Protein AF-A0A7D9DIR5-F1 (afdb_monomer_lite)

Sequence (113 aa):
MPRFSECWRCGNTVGVGIICNLCEVAKYCSEKCQRNDIFRHEAECIPGSILKTCTTCRKSGRDLKACTGCYRAFYCDGNCQRRNWERHKIDCREDKEALEATTQLISAQCYMV

Radius of gyration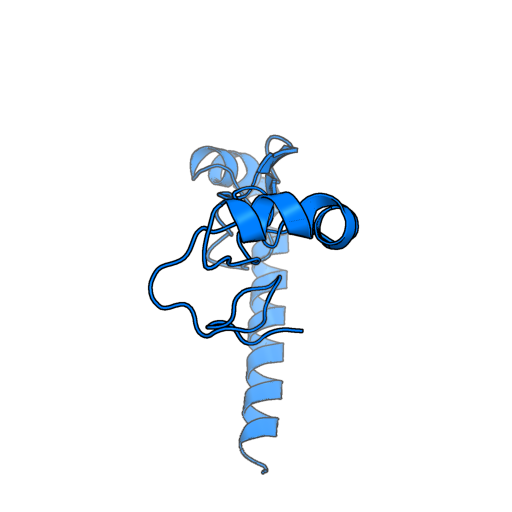: 19.68 Å; chains: 1; bounding box: 34×45×45 Å

InterPro domains:
  IPR002893 Zinc finger, MYND-type [PF01753] (7-45)
  IPR002893 Zinc finger, MYND-type [PF01753] (54-92)
  IPR002893 Zinc finger, MYND-type [PS01360] (7-45)
  IPR002893 Zinc finger, MYND-type [PS01360] (54-92)
  IPR002893 Zinc finger, MYND-type [PS50865] (7-45)
  IPR002893 Zinc finger, MYND-type [PS50865] (54-92)

Foldseek 3Di:
DADQQAAPQPRDGHDDFDADPQQSRHTHNDPVSVVVCCVVCVVVSPNVQPFAAAPQPRDTDSPWDADPQQSPHTHNDVVSCVVCCVVCVVVSVVSNVVVVVVVVVVVVVVVVD

pLDDT: mean 86.26, std 11.56, range [54.94, 98.0]

Organism: Paramuricea clavata (NCBI:txid317549)

Secondary structure (DSSP, 8-state):
---TTB-TTT--B-SS-EEPTTTS--EESSHHHHHHTHHHHHTT---SS--EE-TTT--EESSPEEPTTTS--EESSHHHHHHHHHHHHHHHHHHHHHHHHHHHHHHHHHTT-

Structure (mmCIF, N/CA/C/O backbone):
data_AF-A0A7D9DIR5-F1
#
_entry.id   AF-A0A7D9DIR5-F1
#
loop_
_atom_site.group_PDB
_atom_site.id
_atom_site.type_symbol
_atom_site.label_atom_id
_atom_site.label_alt_id
_atom_site.label_comp_id
_atom_site.label_asym_id
_atom_site.label_entity_id
_atom_site.label_seq_id
_atom_site.pdbx_PDB_ins_code
_atom_site.Cartn_x
_atom_site.Cartn_y
_atom_site.Cartn_z
_atom_site.occupancy
_atom_site.B_iso_or_equiv
_atom_site.auth_seq_id
_atom_site.auth_comp_id
_atom_site.auth_asym_id
_atom_site.auth_atom_id
_atom_site.pdbx_PDB_model_num
ATOM 1 N N . MET A 1 1 ? 2.758 -12.401 19.966 1.00 55.59 1 MET A N 1
ATOM 2 C CA . MET A 1 1 ? 1.825 -11.622 19.124 1.00 55.59 1 MET A CA 1
ATOM 3 C C . MET A 1 1 ? 0.494 -12.362 19.060 1.00 55.59 1 MET A C 1
ATOM 5 O O . MET A 1 1 ? 0.537 -13.565 18.822 1.00 55.59 1 MET A O 1
ATOM 9 N N . PRO A 1 2 ? -0.646 -11.701 19.327 1.00 61.88 2 PRO A N 1
ATOM 10 C CA . PRO A 1 2 ? -1.984 -12.282 19.151 1.00 61.88 2 PRO A CA 1
ATOM 11 C C . PRO A 1 2 ? -2.207 -12.724 17.698 1.00 61.88 2 PRO A C 1
ATOM 13 O O . PRO A 1 2 ? -1.621 -12.135 16.786 1.00 61.88 2 PRO A O 1
ATOM 16 N N . ARG A 1 3 ? -3.041 -13.741 17.459 1.00 70.94 3 ARG A N 1
ATOM 17 C CA . ARG A 1 3 ? -3.380 -14.163 16.088 1.00 70.94 3 ARG A CA 1
ATOM 18 C C . ARG A 1 3 ? -4.222 -13.097 15.378 1.00 70.94 3 ARG A C 1
ATOM 20 O O . ARG A 1 3 ? -4.899 -12.296 16.017 1.00 70.94 3 ARG A O 1
ATOM 27 N N . PHE A 1 4 ? -4.248 -13.129 14.042 1.00 70.69 4 PHE A N 1
ATOM 28 C CA . PHE A 1 4 ? -4.991 -12.167 13.205 1.00 70.69 4 PHE A CA 1
ATOM 29 C C . PHE A 1 4 ? -6.489 -12.043 13.551 1.00 70.69 4 PHE A C 1
ATOM 31 O O . PHE A 1 4 ? -7.119 -11.025 13.272 1.00 70.69 4 PHE A O 1
ATOM 38 N N . SER A 1 5 ? -7.067 -13.075 14.166 1.00 82.25 5 SER A N 1
ATOM 39 C CA . SER A 1 5 ? -8.468 -13.128 14.579 1.00 82.25 5 SER A CA 1
ATOM 40 C C . SER A 1 5 ? -8.693 -12.837 16.065 1.00 82.25 5 SER A C 1
ATOM 42 O O . SER A 1 5 ? -9.795 -13.074 16.541 1.00 82.25 5 SER A O 1
ATOM 44 N N . GLU A 1 6 ? -7.699 -12.376 16.822 1.00 90.00 6 GLU A N 1
ATOM 45 C CA . GLU A 1 6 ? -7.798 -12.199 18.277 1.00 90.00 6 GLU A CA 1
ATOM 46 C C . GLU A 1 6 ? -7.754 -10.726 18.689 1.00 90.00 6 GLU A C 1
ATOM 48 O O . GLU A 1 6 ? -7.119 -9.880 18.058 1.00 90.00 6 GLU A O 1
ATOM 53 N N . CYS A 1 7 ? -8.443 -10.415 19.786 1.00 90.62 7 CYS A N 1
ATOM 54 C CA . CYS A 1 7 ? -8.410 -9.099 20.398 1.00 90.62 7 CYS A CA 1
ATOM 55 C C . CYS A 1 7 ? -7.030 -8.864 21.010 1.00 90.62 7 CYS A C 1
ATOM 57 O O . CYS A 1 7 ? -6.609 -9.612 21.893 1.00 90.62 7 CYS A O 1
ATOM 59 N N . TRP A 1 8 ? -6.367 -7.780 20.621 1.00 88.06 8 TRP A N 1
ATOM 60 C CA . TRP A 1 8 ? -5.022 -7.458 21.091 1.00 88.06 8 TRP A CA 1
ATOM 61 C C . TRP A 1 8 ? -4.943 -7.275 22.604 1.00 88.06 8 TRP A C 1
ATOM 63 O O . TRP A 1 8 ? -3.930 -7.625 23.208 1.00 88.06 8 TRP A O 1
ATOM 73 N N . ARG A 1 9 ? -6.037 -6.825 23.230 1.00 88.81 9 ARG A N 1
ATOM 74 C CA . ARG A 1 9 ? -6.107 -6.629 24.679 1.00 88.81 9 ARG A CA 1
ATOM 75 C C . ARG A 1 9 ? -6.441 -7.897 25.467 1.00 88.81 9 ARG A C 1
ATOM 77 O O . ARG A 1 9 ? -5.801 -8.141 26.483 1.00 88.81 9 ARG A O 1
ATOM 84 N N . CYS A 1 10 ? -7.477 -8.642 25.070 1.00 90.56 10 CYS A N 1
ATOM 85 C CA . CYS A 1 10 ? -8.028 -9.740 25.883 1.00 90.56 10 CYS A CA 1
ATOM 86 C C . CYS A 1 10 ? -7.857 -11.145 25.291 1.00 90.56 10 CYS A C 1
ATOM 88 O O . CYS A 1 10 ? -8.203 -12.108 25.962 1.00 90.56 10 CYS A O 1
ATOM 90 N N . GLY A 1 11 ? -7.368 -11.282 24.056 1.00 88.50 11 GLY A N 1
ATOM 91 C CA . GLY A 1 11 ? -7.146 -12.577 23.400 1.00 88.50 11 GLY A CA 1
ATOM 92 C C . GLY A 1 11 ? -8.402 -13.266 22.856 1.00 88.50 11 GLY A C 1
ATOM 93 O O . GLY A 1 11 ? -8.284 -14.249 22.135 1.00 88.50 11 GLY A O 1
ATOM 94 N N . ASN A 1 12 ? -9.606 -12.754 23.135 1.00 90.19 12 ASN A N 1
ATOM 95 C CA . ASN A 1 12 ? -10.840 -13.342 22.607 1.00 90.19 12 ASN A CA 1
ATOM 96 C C . ASN A 1 12 ? -10.879 -13.282 21.079 1.00 90.19 12 ASN A C 1
ATOM 98 O O . ASN A 1 12 ? -10.458 -12.287 20.485 1.00 90.19 12 ASN A O 1
ATOM 102 N N . THR A 1 13 ? -11.459 -14.304 20.453 1.00 89.62 13 THR A N 1
ATOM 103 C CA . THR A 1 13 ? -11.694 -14.319 19.009 1.00 89.62 13 THR A CA 1
ATOM 104 C C . THR A 1 13 ? -12.634 -13.183 18.605 1.00 89.62 13 THR A C 1
ATOM 106 O O . THR A 1 13 ? -13.673 -12.955 19.223 1.00 89.62 13 THR A O 1
ATOM 109 N N . VAL A 1 14 ? -12.264 -12.459 17.553 1.00 85.56 14 VAL A N 1
ATOM 110 C CA . VAL A 1 14 ? -12.976 -11.297 17.031 1.00 85.56 14 VAL A CA 1
ATOM 111 C C . VAL A 1 14 ? -13.326 -11.543 15.571 1.00 85.56 14 VAL A C 1
ATOM 113 O O . VAL A 1 14 ? -12.439 -11.564 14.714 1.00 85.56 14 VAL A O 1
ATOM 116 N N . GLY A 1 15 ? -14.623 -11.665 15.281 1.00 81.38 15 GLY A N 1
ATOM 117 C CA . GLY A 1 15 ? -15.152 -11.713 13.915 1.00 81.38 15 GLY A CA 1
ATOM 118 C C . GLY A 1 15 ? -15.010 -10.356 13.221 1.00 81.38 15 GLY A C 1
ATOM 119 O O . GLY A 1 15 ? -14.033 -10.111 12.516 1.00 81.38 15 GLY A O 1
ATOM 120 N N . VAL A 1 16 ? -15.934 -9.434 13.489 1.00 80.62 16 VAL A N 1
ATOM 121 C CA . VAL A 1 16 ? -15.815 -8.015 13.111 1.00 80.62 16 VAL A CA 1
ATOM 122 C C . VAL A 1 16 ? -15.376 -7.242 14.351 1.00 80.62 16 VAL A C 1
ATOM 124 O O . VAL A 1 16 ? -15.989 -7.365 15.406 1.00 80.62 16 VAL A O 1
ATOM 127 N N . GLY A 1 17 ? -14.268 -6.512 14.254 1.00 86.00 17 GLY A N 1
ATOM 128 C CA . GLY A 1 17 ? -13.655 -5.818 15.384 1.00 86.00 17 GLY A CA 1
ATOM 129 C C . GLY A 1 17 ? -13.232 -4.414 15.012 1.00 86.00 17 GLY A C 1
ATOM 130 O O . GLY A 1 17 ? -13.100 -4.096 13.834 1.00 86.00 17 GLY A O 1
ATOM 131 N N . ILE A 1 18 ? -12.986 -3.594 16.025 1.00 89.06 18 ILE A N 1
ATOM 132 C CA . ILE A 1 18 ? -12.459 -2.247 15.841 1.00 89.06 18 ILE A CA 1
ATOM 133 C C . ILE A 1 18 ? -10.976 -2.368 15.524 1.00 89.06 18 ILE A C 1
ATOM 135 O O . ILE A 1 18 ? -10.232 -3.017 16.261 1.00 89.06 18 ILE A O 1
ATOM 139 N N . ILE A 1 19 ? -10.555 -1.750 14.430 1.00 85.94 19 ILE A N 1
ATOM 140 C CA . ILE A 1 19 ? -9.159 -1.712 14.012 1.00 85.94 19 ILE A CA 1
ATOM 141 C C . ILE A 1 19 ? -8.571 -0.374 14.462 1.00 85.94 19 ILE A C 1
ATOM 143 O O . ILE A 1 19 ? -9.234 0.663 14.413 1.00 85.94 19 ILE A O 1
ATOM 147 N N . CYS A 1 20 ? -7.329 -0.381 14.938 1.00 83.12 20 CYS A N 1
ATOM 148 C CA . CYS A 1 20 ? -6.620 0.862 15.210 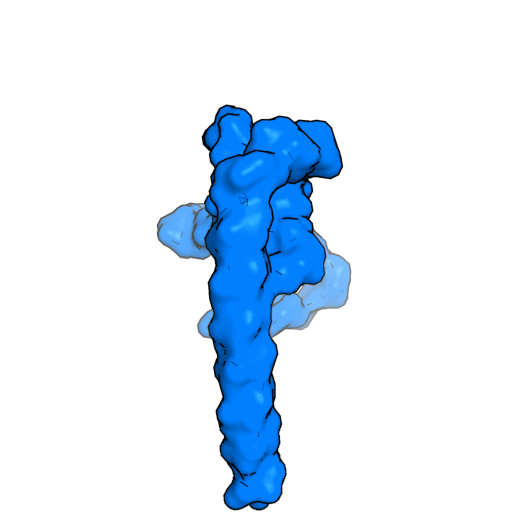1.00 83.12 20 CYS A CA 1
ATOM 149 C C . CYS A 1 20 ? -6.339 1.612 13.899 1.00 83.12 20 CYS A C 1
ATOM 151 O O . CYS A 1 20 ? -5.603 1.117 13.056 1.00 83.12 20 CYS A O 1
ATOM 153 N N . ASN A 1 21 ? -6.850 2.836 13.754 1.00 77.38 21 ASN A N 1
ATOM 154 C CA . ASN A 1 21 ? -6.666 3.650 12.541 1.00 77.38 21 ASN A CA 1
ATOM 155 C C . ASN A 1 21 ? -5.218 4.127 12.313 1.00 77.38 21 ASN A C 1
ATOM 157 O O . ASN A 1 21 ? -4.897 4.662 11.249 1.00 77.38 21 ASN A O 1
ATOM 161 N N . LEU A 1 22 ? -4.348 3.999 13.320 1.00 75.62 22 LEU A N 1
ATOM 162 C CA . LEU A 1 22 ? -2.938 4.378 13.222 1.00 75.62 22 LEU A CA 1
ATOM 163 C C . LEU A 1 22 ? -2.101 3.229 12.656 1.00 75.62 22 LEU A C 1
ATOM 165 O O . LEU A 1 22 ? -1.435 3.406 11.637 1.00 75.62 22 LEU A O 1
ATOM 169 N N . CYS A 1 23 ? -2.160 2.053 13.288 1.00 78.50 23 CYS A N 1
ATOM 170 C CA . CYS A 1 23 ? -1.368 0.902 12.861 1.00 78.50 23 CYS A CA 1
ATOM 171 C C . CYS A 1 23 ? -2.059 -0.000 11.843 1.00 78.50 23 CYS A C 1
ATOM 173 O O . CYS A 1 23 ? -1.361 -0.697 11.120 1.00 78.50 23 CYS A O 1
ATOM 175 N N . GLU A 1 24 ? -3.391 -0.029 11.816 1.00 77.81 24 GLU A N 1
ATOM 176 C CA . GLU A 1 24 ? -4.232 -0.946 11.027 1.00 77.81 24 GLU A CA 1
ATOM 177 C C . GLU A 1 24 ? -3.985 -2.446 11.290 1.00 77.81 24 GLU A C 1
ATOM 179 O O . GLU A 1 24 ? -4.594 -3.311 10.668 1.00 77.81 24 GLU A O 1
ATOM 184 N N . VAL A 1 25 ? -3.137 -2.762 12.272 1.00 79.56 25 VAL A N 1
ATOM 185 C CA . VAL A 1 25 ? -2.728 -4.122 12.644 1.00 79.56 25 VAL A CA 1
ATOM 186 C C . VAL A 1 25 ? -3.457 -4.589 13.906 1.00 79.56 25 VAL A C 1
ATOM 188 O O . VAL A 1 25 ? -3.897 -5.736 13.990 1.00 79.56 25 VAL A O 1
ATOM 191 N N . ALA A 1 26 ? -3.615 -3.706 14.894 1.00 84.88 26 ALA A N 1
ATOM 192 C CA . ALA A 1 26 ? -4.266 -4.048 16.150 1.00 84.88 26 ALA A CA 1
ATOM 193 C C . ALA A 1 26 ? -5.790 -4.100 16.004 1.00 84.88 26 ALA A C 1
ATOM 195 O O . ALA A 1 26 ? -6.419 -3.122 15.586 1.00 84.88 26 ALA A O 1
ATOM 196 N N . LYS A 1 27 ? -6.377 -5.235 16.399 1.00 89.00 27 LYS A N 1
ATOM 197 C CA . LYS A 1 27 ? -7.821 -5.494 16.374 1.00 89.00 27 LYS A CA 1
ATOM 198 C C . LYS A 1 27 ? -8.363 -5.644 17.790 1.00 89.00 27 LYS A C 1
ATOM 200 O O . LYS A 1 27 ? -7.764 -6.317 18.626 1.00 89.00 27 LYS A O 1
ATOM 205 N N . TYR A 1 28 ? -9.534 -5.072 18.044 1.00 90.44 28 TYR A N 1
ATOM 206 C CA . TYR A 1 28 ? -10.184 -5.081 19.351 1.00 90.44 28 TYR A CA 1
ATOM 207 C C . TYR A 1 28 ? -11.629 -5.561 19.249 1.00 90.44 28 TYR A C 1
ATOM 209 O O . TYR A 1 28 ? -12.344 -5.239 18.302 1.00 90.44 28 TYR A O 1
ATOM 217 N N . CYS A 1 29 ? -12.087 -6.306 20.256 1.00 92.75 29 CYS A N 1
ATOM 218 C CA . CYS A 1 29 ? -13.483 -6.740 20.340 1.00 92.75 29 CYS A CA 1
ATOM 219 C C . CYS A 1 29 ? -14.451 -5.620 20.764 1.00 92.75 29 CYS A C 1
ATOM 221 O O . CYS A 1 29 ? -15.657 -5.780 20.621 1.00 92.75 29 CYS A O 1
ATOM 223 N N . SER A 1 30 ? -13.950 -4.512 21.323 1.00 91.75 30 SER A N 1
ATOM 224 C CA . SER A 1 30 ? -14.759 -3.378 21.789 1.00 91.75 30 SER A CA 1
ATOM 225 C C . SER A 1 30 ? -13.917 -2.112 21.966 1.00 91.75 30 SER A C 1
ATOM 227 O O . SER A 1 30 ? -12.700 -2.195 22.160 1.00 91.75 30 SER A O 1
ATOM 229 N N . GLU A 1 31 ? -14.569 -0.944 22.002 1.00 89.75 31 GLU A N 1
ATOM 230 C CA . GLU A 1 31 ? -13.906 0.335 22.307 1.00 89.75 31 GLU A CA 1
ATOM 231 C C . GLU A 1 31 ? -13.231 0.323 23.682 1.00 89.75 31 GLU A C 1
ATOM 233 O O . GLU A 1 31 ? -12.199 0.958 23.886 1.00 89.75 31 GLU A O 1
ATOM 238 N N . LYS A 1 32 ? -13.808 -0.410 24.643 1.00 92.19 32 LYS A N 1
ATOM 239 C CA . LYS A 1 32 ? -13.233 -0.576 25.981 1.00 92.19 32 LYS A CA 1
ATOM 240 C C . LYS A 1 32 ? -11.878 -1.274 25.902 1.00 92.19 32 LYS 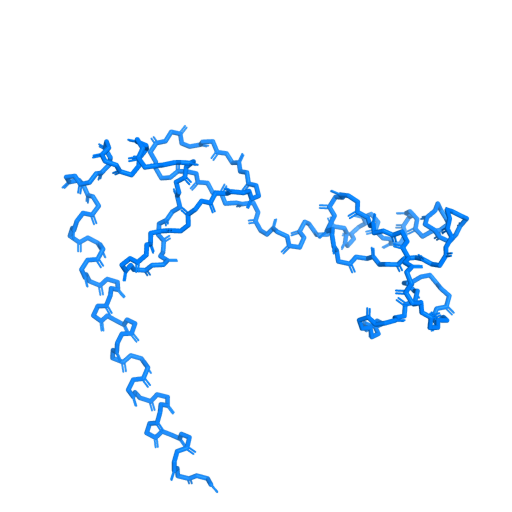A C 1
ATOM 242 O O . LYS A 1 32 ? -10.921 -0.833 26.532 1.00 92.19 32 LYS A O 1
ATOM 247 N N . CYS A 1 33 ? -11.786 -2.352 25.123 1.00 91.94 33 CYS A N 1
ATOM 248 C CA . CYS A 1 33 ? -10.528 -3.064 24.918 1.00 91.94 33 CYS A CA 1
ATOM 249 C C . CYS A 1 33 ? -9.494 -2.207 24.186 1.00 91.94 33 CYS A C 1
ATOM 251 O O . CYS A 1 33 ? -8.332 -2.249 24.571 1.00 91.94 33 CYS A O 1
ATOM 253 N N . GLN A 1 34 ? -9.916 -1.405 23.206 1.00 88.75 34 GLN A N 1
ATOM 254 C CA . GLN A 1 34 ? -9.041 -0.464 22.506 1.00 88.75 34 GLN A CA 1
ATOM 255 C C . GLN A 1 34 ? -8.483 0.612 23.448 1.00 88.75 34 GLN A C 1
ATOM 257 O O . GLN A 1 34 ? -7.271 0.780 23.541 1.00 88.75 34 GLN A O 1
ATOM 262 N N . ARG A 1 35 ? -9.352 1.309 24.197 1.00 86.88 35 ARG A N 1
ATOM 263 C CA . ARG A 1 35 ? -8.941 2.361 25.144 1.00 86.88 35 ARG A CA 1
ATOM 264 C C . ARG A 1 35 ? -8.024 1.832 26.242 1.00 86.88 35 ARG A C 1
ATOM 266 O O . ARG A 1 35 ? -7.064 2.494 26.612 1.00 86.88 35 ARG A O 1
ATOM 273 N N . ASN A 1 36 ? -8.288 0.624 26.733 1.00 88.06 36 ASN A N 1
ATOM 274 C CA . ASN A 1 36 ? -7.491 0.018 27.797 1.00 88.06 36 ASN A CA 1
ATOM 275 C C . ASN A 1 36 ? -6.153 -0.564 27.320 1.00 88.06 36 ASN A C 1
ATOM 277 O O . ASN A 1 36 ? -5.335 -0.919 28.166 1.00 88.06 36 ASN A O 1
ATOM 281 N N . ASP A 1 37 ? -5.938 -0.712 26.010 1.00 82.12 37 ASP A N 1
ATOM 282 C CA . ASP A 1 37 ? -4.642 -1.128 25.464 1.00 82.12 37 ASP A CA 1
ATOM 283 C C . ASP A 1 37 ? -3.755 0.073 25.118 1.00 82.12 37 ASP A C 1
ATOM 285 O O . ASP A 1 37 ? -2.602 -0.149 24.784 1.00 82.12 37 ASP A O 1
ATOM 289 N N . ILE A 1 38 ? -4.233 1.324 25.246 1.00 71.75 38 ILE A N 1
ATOM 290 C CA . ILE A 1 38 ? -3.535 2.529 24.760 1.00 71.75 38 ILE A CA 1
ATOM 291 C C . ILE A 1 38 ? -2.077 2.614 25.227 1.00 71.75 38 ILE A C 1
ATOM 293 O O . ILE A 1 38 ? -1.204 2.771 24.392 1.00 71.75 38 ILE A O 1
ATOM 297 N N . PHE A 1 39 ? -1.783 2.382 26.510 1.00 69.81 39 PHE A N 1
ATOM 298 C CA . PHE A 1 39 ? -0.417 2.485 27.044 1.00 69.81 39 PHE A CA 1
ATOM 299 C C . PHE A 1 39 ? 0.528 1.383 26.550 1.00 69.81 39 PHE A C 1
ATOM 301 O O . PHE A 1 39 ? 1.705 1.636 26.315 1.00 69.81 39 PHE A O 1
ATOM 308 N N . ARG A 1 40 ? 0.031 0.147 26.410 1.00 71.62 40 ARG A N 1
ATOM 309 C CA . ARG A 1 40 ? 0.845 -0.982 25.931 1.00 71.62 40 ARG A CA 1
ATOM 310 C C . ARG A 1 40 ? 0.981 -0.946 24.412 1.00 71.62 40 ARG A C 1
ATOM 312 O O . ARG A 1 40 ? 2.024 -1.285 23.872 1.00 71.62 40 ARG A O 1
ATOM 319 N N . HIS A 1 41 ? -0.088 -0.539 23.742 1.00 75.94 41 HIS A N 1
ATOM 320 C CA . HIS A 1 41 ? -0.167 -0.452 22.302 1.00 75.94 41 HIS A CA 1
ATOM 321 C C . HIS A 1 41 ? 0.602 0.749 21.758 1.00 75.94 41 HIS A C 1
ATOM 323 O O . HIS A 1 41 ? 1.250 0.577 20.745 1.00 75.94 41 HIS A O 1
ATOM 329 N N . GLU A 1 42 ? 0.574 1.929 22.390 1.00 69.38 42 GLU A N 1
ATOM 330 C CA . GLU A 1 42 ? 1.179 3.173 21.873 1.00 69.38 42 GLU A CA 1
ATOM 331 C C . GLU A 1 42 ? 2.676 3.032 21.580 1.00 69.38 42 GLU A C 1
ATOM 333 O O . GLU A 1 42 ? 3.116 3.410 20.495 1.00 69.38 42 GLU A O 1
ATOM 338 N N . ALA A 1 43 ? 3.439 2.409 22.486 1.00 66.56 43 ALA A N 1
ATOM 339 C CA . ALA A 1 43 ? 4.874 2.178 22.298 1.00 66.56 43 ALA A CA 1
ATOM 340 C C . ALA A 1 43 ? 5.189 1.264 21.097 1.00 66.56 43 ALA A C 1
ATOM 342 O O . ALA A 1 43 ? 6.243 1.387 20.478 1.00 66.56 43 ALA A O 1
ATOM 343 N N . GLU A 1 44 ? 4.260 0.372 20.748 1.00 65.69 44 GLU A N 1
ATOM 344 C CA . GLU A 1 44 ? 4.373 -0.586 19.645 1.00 65.69 44 GLU A CA 1
ATOM 345 C C . GLU A 1 44 ? 3.338 -0.316 18.543 1.00 65.69 44 GLU A C 1
ATOM 347 O O . GLU A 1 44 ? 3.075 -1.180 17.701 1.00 65.69 44 GLU A O 1
ATOM 352 N N . CYS A 1 45 ? 2.742 0.883 18.518 1.00 75.19 45 CYS A N 1
ATOM 353 C CA . CYS A 1 45 ? 1.772 1.300 17.511 1.00 75.19 45 CYS A CA 1
ATOM 354 C C . CYS A 1 45 ? 2.556 1.703 16.267 1.00 75.19 45 CYS A C 1
ATOM 356 O O . CYS A 1 45 ? 2.547 2.846 15.814 1.00 75.19 45 CYS A O 1
ATOM 358 N N . ILE A 1 46 ? 3.302 0.732 15.746 1.00 65.50 46 ILE A N 1
ATOM 359 C CA . ILE A 1 46 ? 4.013 0.826 14.492 1.00 65.50 46 ILE A CA 1
ATOM 360 C C . ILE A 1 46 ? 2.917 0.994 13.448 1.00 65.50 46 ILE A C 1
ATOM 362 O O . ILE A 1 46 ? 2.045 0.126 13.360 1.00 65.50 46 ILE A O 1
ATOM 366 N N . PRO A 1 47 ? 2.919 2.077 12.660 1.00 60.91 47 PRO A N 1
ATOM 367 C CA . PRO A 1 47 ? 2.112 2.145 11.457 1.00 60.91 47 PRO A CA 1
ATOM 368 C C . PRO A 1 47 ? 2.404 0.876 10.644 1.00 60.91 47 PRO A C 1
ATOM 370 O O . PRO A 1 47 ? 3.484 0.756 10.070 1.00 60.91 47 PRO A O 1
ATOM 373 N N . GLY A 1 48 ? 1.499 -0.113 10.643 1.00 56.16 48 GLY A N 1
ATOM 374 C CA . GLY A 1 48 ? 1.695 -1.379 9.922 1.00 56.16 48 GLY A CA 1
ATOM 375 C C . GLY A 1 48 ? 1.904 -1.140 8.428 1.00 56.16 48 GLY A C 1
ATOM 376 O O . GLY A 1 48 ? 2.560 -1.902 7.726 1.00 56.16 48 GLY A O 1
ATOM 377 N N . SER A 1 49 ? 1.441 0.014 7.968 1.00 58.56 49 SER A N 1
ATOM 378 C CA . SER A 1 49 ? 1.916 0.728 6.800 1.00 58.56 49 SER A CA 1
ATOM 379 C C . SER A 1 49 ? 3.222 1.479 7.111 1.00 58.56 49 SER A C 1
ATOM 381 O O . SER A 1 49 ? 3.180 2.618 7.587 1.00 58.56 49 SER A O 1
ATOM 383 N N . ILE A 1 50 ? 4.385 0.892 6.804 1.00 70.38 50 ILE A N 1
ATOM 384 C CA . ILE A 1 50 ? 5.639 1.662 6.709 1.00 70.38 50 ILE A CA 1
ATOM 385 C C . ILE A 1 50 ? 5.335 2.877 5.832 1.00 70.38 50 ILE A C 1
ATOM 387 O O . ILE A 1 50 ? 5.060 2.694 4.643 1.00 70.38 50 ILE A O 1
ATOM 391 N N . LEU A 1 51 ? 5.347 4.083 6.414 1.00 80.25 51 LEU A N 1
ATOM 392 C CA . LEU A 1 51 ? 5.112 5.314 5.667 1.00 80.25 51 LEU A CA 1
ATOM 393 C C . LEU A 1 51 ? 6.058 5.319 4.471 1.00 80.25 51 LEU A C 1
ATOM 395 O O . LEU A 1 51 ? 7.279 5.255 4.621 1.00 80.25 51 LEU A O 1
ATOM 399 N N . LYS A 1 52 ? 5.482 5.334 3.273 1.00 90.12 52 LYS A N 1
ATOM 400 C CA . LYS A 1 52 ? 6.246 5.389 2.035 1.00 90.12 52 LYS A CA 1
ATOM 401 C C . LYS A 1 52 ? 6.424 6.843 1.665 1.00 90.12 52 LYS A C 1
ATOM 403 O O . LYS A 1 52 ? 5.529 7.654 1.889 1.00 90.12 52 LYS A O 1
ATOM 408 N N . THR A 1 53 ? 7.553 7.156 1.051 1.00 94.50 53 THR A N 1
ATOM 409 C CA . THR A 1 53 ? 7.867 8.513 0.613 1.00 94.50 53 THR A CA 1
ATOM 410 C C . THR A 1 53 ? 7.821 8.574 -0.899 1.00 94.50 53 THR A C 1
ATOM 412 O O . THR A 1 53 ? 8.464 7.774 -1.577 1.00 94.50 53 THR A O 1
ATOM 415 N N . CYS A 1 54 ? 7.085 9.543 -1.439 1.00 96.88 54 CYS A N 1
ATOM 416 C CA . CYS A 1 54 ? 7.003 9.745 -2.876 1.00 96.88 54 CYS A CA 1
ATOM 417 C C . CYS A 1 54 ? 8.385 10.115 -3.409 1.00 96.88 54 CYS A C 1
ATOM 419 O O . CYS A 1 54 ? 8.970 11.113 -2.979 1.00 96.88 54 CYS A O 1
ATOM 421 N N . THR A 1 55 ? 8.896 9.355 -4.374 1.00 96.94 55 THR A N 1
ATOM 422 C CA . THR A 1 55 ? 10.230 9.583 -4.941 1.00 96.94 55 THR A CA 1
ATOM 423 C C . THR A 1 55 ? 10.335 10.959 -5.606 1.00 96.94 55 THR A C 1
ATOM 425 O O . THR A 1 55 ? 11.398 11.574 -5.588 1.00 96.94 55 THR A O 1
ATOM 428 N N . THR A 1 56 ? 9.218 11.486 -6.116 1.00 97.62 56 THR A N 1
ATOM 429 C CA . THR A 1 56 ? 9.162 12.764 -6.838 1.00 97.62 56 THR A CA 1
ATOM 430 C C . THR A 1 56 ? 8.973 13.966 -5.919 1.00 97.62 56 THR A C 1
ATOM 432 O O . THR A 1 56 ? 9.764 14.901 -5.955 1.00 97.62 56 THR A O 1
ATOM 435 N N . CYS A 1 57 ? 7.900 13.980 -5.119 1.00 96.62 57 CYS A N 1
ATOM 436 C CA . CYS A 1 57 ? 7.500 15.159 -4.339 1.00 96.62 57 CYS A CA 1
ATOM 437 C C . CYS A 1 57 ? 7.807 15.046 -2.844 1.00 96.62 57 CYS A C 1
ATOM 439 O O . CYS A 1 57 ? 7.470 15.955 -2.093 1.00 96.62 57 CYS A O 1
ATOM 441 N N . ARG A 1 58 ? 8.407 13.930 -2.409 1.00 96.19 58 ARG A N 1
ATOM 442 C CA . ARG A 1 58 ? 8.815 13.663 -1.021 1.00 96.19 58 ARG A CA 1
ATOM 443 C C . ARG A 1 58 ? 7.689 13.675 0.017 1.00 96.19 58 ARG A C 1
ATOM 445 O O . ARG A 1 58 ? 7.967 13.603 1.206 1.00 96.19 58 ARG A O 1
ATOM 452 N N . LYS A 1 59 ? 6.421 13.689 -0.410 1.00 94.06 59 LYS A N 1
ATOM 453 C CA . LYS A 1 59 ? 5.280 13.479 0.487 1.00 94.06 59 LYS A CA 1
ATOM 454 C C . LYS A 1 59 ? 5.283 12.047 1.008 1.00 94.06 59 LYS A C 1
ATOM 456 O O . LYS A 1 59 ? 5.360 11.113 0.207 1.00 94.06 59 LYS A O 1
ATOM 461 N N . SER A 1 60 ? 5.163 11.902 2.322 1.00 91.00 60 SER A N 1
ATOM 462 C CA . SER A 1 60 ? 4.972 10.609 2.968 1.00 91.00 60 SER A CA 1
ATOM 463 C C . SER A 1 60 ? 3.491 10.258 3.047 1.00 91.00 60 SER A C 1
ATOM 465 O O . SER A 1 60 ? 2.651 11.135 3.241 1.00 91.00 60 SER A O 1
ATOM 467 N N . GLY A 1 61 ? 3.163 8.980 2.903 1.00 86.06 61 GLY A N 1
ATOM 468 C CA . GLY A 1 61 ? 1.794 8.497 3.026 1.00 86.06 61 GLY A CA 1
ATOM 469 C C . GLY A 1 61 ? 1.715 6.978 3.048 1.00 86.06 61 GLY A C 1
ATOM 470 O O . GLY A 1 61 ? 2.692 6.281 2.762 1.00 86.06 61 GLY A O 1
ATOM 471 N N . ARG A 1 62 ? 0.535 6.476 3.404 1.00 82.56 62 ARG A N 1
ATOM 472 C CA . ARG A 1 62 ? 0.237 5.039 3.430 1.00 82.56 62 ARG A CA 1
ATOM 473 C C . ARG A 1 62 ? -0.164 4.525 2.049 1.00 82.56 62 ARG A C 1
ATOM 475 O O . ARG A 1 62 ? 0.310 3.479 1.627 1.00 82.56 62 ARG A O 1
ATOM 482 N N . ASP A 1 63 ? -0.912 5.335 1.303 1.00 87.38 63 ASP A N 1
ATOM 483 C CA . ASP A 1 63 ? -1.544 4.941 0.036 1.00 87.38 63 ASP A CA 1
ATOM 484 C C . ASP A 1 63 ? -0.704 5.261 -1.211 1.00 87.38 63 ASP A C 1
ATOM 486 O O . ASP A 1 63 ? -1.233 5.490 -2.302 1.00 87.38 63 ASP A O 1
ATOM 490 N N . LEU A 1 64 ? 0.623 5.329 -1.070 1.00 93.88 64 LEU A N 1
ATOM 491 C CA . LEU A 1 64 ? 1.485 5.553 -2.228 1.00 93.88 64 LEU A CA 1
ATOM 492 C C . LEU A 1 64 ? 1.574 4.288 -3.077 1.00 93.88 64 LEU A C 1
ATOM 494 O O . LEU A 1 64 ? 1.786 3.181 -2.585 1.00 93.88 64 LEU A O 1
ATOM 498 N N . LYS A 1 65 ? 1.488 4.479 -4.388 1.00 94.62 65 LYS A N 1
ATOM 499 C CA . LYS A 1 65 ? 1.535 3.407 -5.375 1.00 94.62 65 LYS A CA 1
ATOM 500 C C . LYS A 1 65 ? 2.981 3.048 -5.678 1.00 94.62 65 LYS A C 1
ATOM 502 O O . LYS A 1 65 ? 3.783 3.924 -6.008 1.00 94.62 65 LYS A O 1
ATOM 507 N N . ALA A 1 66 ? 3.305 1.765 -5.586 1.00 95.50 66 ALA A N 1
ATOM 508 C CA . ALA A 1 66 ? 4.591 1.260 -6.040 1.00 95.50 66 ALA A CA 1
ATOM 509 C C . ALA A 1 66 ? 4.686 1.325 -7.573 1.00 95.50 66 ALA A C 1
ATOM 511 O O . ALA A 1 66 ? 3.687 1.181 -8.282 1.00 95.50 66 ALA A O 1
ATOM 512 N N . CYS A 1 67 ? 5.896 1.514 -8.092 1.00 97.25 67 CYS A N 1
ATOM 513 C CA . CYS A 1 67 ? 6.184 1.285 -9.501 1.00 97.25 67 CYS A CA 1
ATOM 514 C C . CYS A 1 67 ? 5.897 -0.183 -9.840 1.00 97.25 67 CYS A C 1
ATOM 516 O O . CYS A 1 67 ? 6.473 -1.073 -9.224 1.00 97.25 67 CYS A O 1
ATOM 518 N N . THR A 1 68 ? 5.052 -0.448 -10.834 1.00 94.94 68 THR A N 1
ATOM 519 C CA . THR A 1 68 ? 4.695 -1.819 -11.238 1.00 94.94 68 THR A CA 1
ATOM 520 C C . THR A 1 68 ? 5.819 -2.554 -11.969 1.00 94.94 68 THR A C 1
ATOM 522 O O . THR A 1 68 ? 5.722 -3.759 -12.160 1.00 94.94 68 THR A O 1
ATOM 525 N N . GLY A 1 69 ? 6.869 -1.844 -12.396 1.00 94.50 69 GLY A N 1
ATOM 526 C CA . GLY A 1 69 ? 8.036 -2.448 -13.037 1.00 94.50 69 GLY A CA 1
ATOM 527 C C . GLY A 1 69 ? 9.032 -3.024 -12.033 1.00 94.50 69 GLY A C 1
ATOM 528 O O . GLY A 1 69 ? 9.427 -4.176 -12.164 1.00 94.50 69 GLY A O 1
ATOM 529 N N . CYS A 1 70 ? 9.436 -2.225 -11.041 1.00 96.06 70 CYS A N 1
ATOM 530 C CA . CYS A 1 70 ? 10.501 -2.593 -10.103 1.00 96.06 70 CYS A CA 1
ATOM 531 C C . CYS A 1 70 ? 10.054 -2.775 -8.649 1.00 96.06 70 CYS A C 1
ATOM 533 O O . CYS A 1 70 ? 10.835 -3.243 -7.830 1.00 96.06 70 CYS A O 1
ATOM 535 N N . TYR A 1 71 ? 8.844 -2.342 -8.287 1.00 94.44 71 TYR A N 1
ATOM 536 C CA . TYR A 1 71 ? 8.297 -2.373 -6.923 1.00 94.44 71 TYR A CA 1
ATOM 537 C C . TYR A 1 71 ? 9.120 -1.647 -5.837 1.00 94.44 71 TYR A C 1
ATOM 539 O O . TYR A 1 71 ? 8.776 -1.719 -4.657 1.00 94.44 71 TYR A O 1
ATOM 547 N N . ARG A 1 72 ? 10.162 -0.890 -6.213 1.00 94.25 72 ARG A N 1
ATOM 548 C CA . ARG A 1 72 ? 11.072 -0.203 -5.277 1.00 94.25 72 ARG A CA 1
ATOM 549 C C . ARG A 1 72 ? 10.843 1.297 -5.122 1.00 94.25 72 ARG A C 1
ATOM 551 O O . ARG A 1 72 ? 11.117 1.846 -4.057 1.00 94.25 72 ARG A O 1
ATOM 558 N N . ALA A 1 73 ? 10.318 1.963 -6.146 1.00 96.25 73 ALA A N 1
ATOM 559 C CA . ALA A 1 73 ? 9.940 3.374 -6.072 1.00 96.25 73 ALA A CA 1
ATOM 560 C C . ALA A 1 73 ? 8.446 3.537 -5.760 1.00 96.25 73 ALA A C 1
ATOM 562 O O . ALA A 1 73 ? 7.623 2.760 -6.244 1.00 96.25 73 ALA A O 1
ATOM 563 N N . PHE A 1 74 ? 8.098 4.577 -4.999 1.00 97.06 74 PHE A N 1
ATOM 564 C CA . PHE A 1 74 ? 6.726 4.874 -4.583 1.00 97.06 74 PHE A CA 1
ATOM 565 C C . PHE A 1 74 ? 6.309 6.263 -5.064 1.00 97.06 74 PHE A C 1
ATOM 567 O O . PHE A 1 74 ? 7.092 7.213 -5.024 1.00 97.06 74 PHE A O 1
ATOM 574 N N . TYR A 1 75 ? 5.057 6.402 -5.489 1.00 97.56 75 TYR A N 1
ATOM 575 C CA . TYR A 1 75 ? 4.520 7.631 -6.061 1.00 97.56 75 TYR A CA 1
ATOM 576 C C . TYR A 1 75 ? 3.114 7.908 -5.535 1.00 97.56 75 TYR A C 1
ATOM 578 O O . TYR A 1 75 ? 2.341 6.986 -5.294 1.00 97.56 75 TYR A O 1
ATOM 586 N N . CYS A 1 76 ? 2.752 9.184 -5.391 1.00 96.31 76 CYS A N 1
ATOM 587 C CA . CYS A 1 76 ? 1.369 9.551 -5.069 1.00 96.31 76 CYS A CA 1
ATOM 588 C C . CYS A 1 76 ? 0.402 9.071 -6.166 1.00 96.31 76 CYS A C 1
ATOM 590 O O . CYS A 1 76 ? -0.684 8.580 -5.885 1.00 96.31 76 CYS A O 1
ATOM 592 N N . ASP A 1 77 ? 0.815 9.226 -7.424 1.00 96.56 77 ASP A N 1
ATOM 593 C CA . ASP A 1 77 ? 0.018 8.956 -8.615 1.00 96.56 77 ASP A CA 1
ATOM 594 C C . ASP A 1 77 ? 0.916 8.810 -9.862 1.00 96.56 77 ASP A C 1
ATOM 596 O O . ASP A 1 77 ? 2.143 8.968 -9.809 1.00 96.56 77 ASP A O 1
ATOM 600 N N . GLY A 1 78 ? 0.288 8.555 -11.014 1.00 96.56 78 GLY A N 1
ATOM 601 C CA . GLY A 1 78 ? 0.979 8.470 -12.303 1.00 96.56 78 GLY A CA 1
ATOM 602 C C . GLY A 1 78 ? 1.616 9.790 -12.763 1.00 96.56 78 GLY A C 1
ATOM 603 O O . GLY A 1 78 ? 2.527 9.775 -13.589 1.00 96.56 78 GLY A O 1
ATOM 604 N N . ASN A 1 79 ? 1.206 10.946 -12.230 1.00 97.88 79 ASN A N 1
ATOM 605 C CA . ASN A 1 79 ? 1.845 12.229 -12.547 1.00 97.88 79 ASN A CA 1
ATOM 606 C C . ASN A 1 79 ? 3.205 12.342 -11.857 1.00 97.88 79 ASN A C 1
ATOM 608 O O . ASN A 1 79 ? 4.185 12.779 -12.462 1.00 97.88 79 ASN A O 1
ATOM 612 N N . CYS A 1 80 ? 3.288 11.935 -10.591 1.00 98.00 80 CYS A N 1
ATOM 613 C CA . CYS A 1 80 ? 4.550 11.854 -9.868 1.00 98.00 80 CYS A CA 1
ATOM 614 C C . CYS A 1 80 ? 5.501 10.860 -10.539 1.00 98.00 80 CYS A C 1
ATOM 616 O O . CYS A 1 80 ? 6.664 11.209 -10.737 1.00 98.00 80 CYS A O 1
ATOM 618 N N . GLN A 1 81 ? 5.005 9.696 -10.967 1.00 97.94 81 GLN A N 1
ATOM 619 C CA . GLN A 1 81 ? 5.821 8.710 -11.679 1.00 97.94 81 GLN A CA 1
ATOM 620 C C . GLN A 1 81 ? 6.381 9.274 -12.992 1.00 97.94 81 GLN A C 1
ATOM 622 O O . GLN A 1 81 ? 7.594 9.266 -13.186 1.00 97.94 81 GLN A O 1
ATOM 627 N N . ARG A 1 82 ? 5.526 9.837 -13.861 1.00 97.69 82 ARG A N 1
ATOM 628 C CA . ARG A 1 82 ? 5.947 10.402 -15.157 1.00 97.69 82 ARG A CA 1
ATOM 629 C C . ARG A 1 82 ? 6.985 11.513 -15.010 1.00 97.69 82 ARG A C 1
ATOM 631 O O . ARG A 1 82 ? 7.971 11.516 -15.734 1.00 97.69 82 ARG A O 1
ATOM 638 N N . ARG A 1 83 ? 6.816 12.413 -14.034 1.00 97.69 83 ARG A N 1
ATOM 639 C CA . ARG A 1 83 ? 7.792 13.489 -13.767 1.00 97.69 83 ARG A CA 1
ATOM 640 C C . ARG A 1 83 ? 9.169 12.975 -13.352 1.00 97.69 83 ARG A C 1
ATOM 642 O O . ARG A 1 83 ? 10.161 13.641 -13.617 1.00 97.69 83 ARG A O 1
ATOM 649 N N . ASN A 1 84 ? 9.232 11.826 -12.682 1.00 97.06 84 ASN A N 1
ATOM 650 C CA . ASN A 1 84 ? 10.494 11.230 -12.247 1.00 97.06 84 ASN A CA 1
ATOM 651 C C . ASN A 1 84 ? 11.055 10.214 -13.255 1.00 97.06 84 ASN A C 1
ATOM 653 O O . ASN A 1 84 ? 12.143 9.693 -13.034 1.00 97.06 84 ASN A O 1
ATOM 657 N N . TRP A 1 85 ? 10.339 9.918 -14.347 1.00 97.00 85 TRP A N 1
ATOM 658 C CA . TRP A 1 85 ? 10.662 8.807 -15.244 1.00 97.00 85 TRP A CA 1
ATOM 659 C C . TRP A 1 85 ? 12.070 8.893 -15.835 1.00 97.00 85 TRP A C 1
ATOM 661 O O . TRP A 1 85 ? 12.810 7.918 -15.764 1.00 97.00 85 TRP A O 1
ATOM 671 N N . GLU A 1 86 ? 12.478 10.065 -16.330 1.00 96.88 86 GLU A N 1
ATOM 672 C CA . GLU A 1 86 ? 13.806 10.241 -16.937 1.00 96.88 86 GLU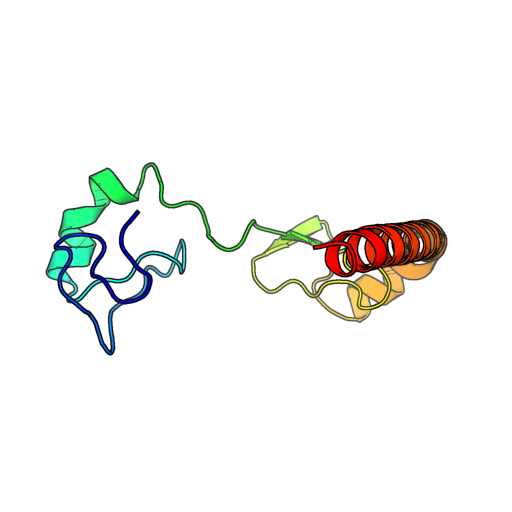 A CA 1
ATOM 673 C C . GLU A 1 86 ? 14.957 9.889 -15.991 1.00 96.88 86 GLU A C 1
ATOM 675 O O . GLU A 1 86 ? 15.971 9.353 -16.430 1.00 96.88 86 GLU A O 1
ATOM 680 N N . ARG A 1 87 ? 14.777 10.135 -14.689 1.00 95.50 87 ARG A N 1
ATOM 681 C CA . ARG A 1 87 ? 15.751 9.781 -13.649 1.00 95.50 87 ARG A CA 1
ATOM 682 C C . ARG A 1 87 ? 15.586 8.340 -13.174 1.00 95.50 87 ARG A C 1
ATOM 684 O O . ARG A 1 87 ? 16.570 7.682 -12.890 1.00 95.50 87 ARG A O 1
ATOM 691 N N . HIS A 1 88 ? 14.349 7.862 -13.085 1.00 97.25 88 HIS A N 1
ATOM 692 C CA . HIS A 1 88 ? 14.020 6.553 -12.529 1.00 97.25 88 HIS A CA 1
ATOM 693 C C . HIS A 1 88 ? 14.263 5.388 -13.489 1.00 97.25 88 HIS A C 1
ATOM 695 O O . HIS A 1 88 ? 14.493 4.280 -13.029 1.00 97.25 88 HIS A O 1
ATOM 701 N N . LYS A 1 89 ? 14.165 5.591 -14.806 1.00 97.00 89 LYS A N 1
ATOM 702 C CA . LYS A 1 89 ? 14.144 4.500 -15.797 1.00 97.00 89 LYS A CA 1
ATOM 703 C C . LYS A 1 89 ? 15.358 3.564 -15.734 1.00 97.00 89 LYS A C 1
ATOM 705 O O . LYS A 1 89 ? 15.204 2.382 -16.023 1.00 97.00 89 LYS A O 1
ATOM 710 N N . ILE A 1 90 ? 16.527 4.093 -15.362 1.00 96.81 90 ILE A N 1
ATOM 711 C CA . ILE A 1 90 ? 17.771 3.324 -15.219 1.00 96.81 90 ILE A CA 1
ATOM 712 C C . ILE A 1 90 ? 17.653 2.428 -13.984 1.00 96.81 90 ILE A C 1
ATOM 714 O O . ILE A 1 90 ? 17.579 1.212 -14.137 1.00 96.81 90 ILE A O 1
ATOM 718 N N . ASP A 1 91 ? 17.463 3.027 -12.805 1.00 96.69 91 ASP A N 1
ATOM 719 C CA . ASP A 1 91 ? 17.250 2.309 -11.541 1.00 96.69 91 ASP A CA 1
ATOM 720 C C . ASP A 1 91 ? 16.105 1.283 -11.644 1.00 96.69 91 ASP A C 1
ATOM 722 O O . ASP A 1 91 ? 16.196 0.165 -11.151 1.00 96.69 91 ASP A O 1
ATOM 726 N N . CYS A 1 92 ? 15.014 1.634 -12.336 1.00 97.50 92 CYS A N 1
ATOM 727 C CA . CYS A 1 92 ? 13.859 0.760 -12.533 1.00 97.50 92 CYS A CA 1
ATOM 728 C C . CYS A 1 92 ? 14.220 -0.522 -13.286 1.00 97.50 92 CYS A C 1
ATOM 730 O O . CYS A 1 92 ? 13.634 -1.570 -13.014 1.00 97.50 92 CYS A O 1
ATOM 732 N N . ARG A 1 93 ? 15.123 -0.434 -14.265 1.00 97.12 93 ARG A N 1
ATOM 733 C CA . ARG A 1 93 ? 15.570 -1.593 -15.033 1.00 97.12 93 ARG A CA 1
ATOM 734 C C . ARG A 1 93 ? 16.465 -2.484 -14.178 1.00 97.12 93 ARG A C 1
ATOM 736 O O . ARG A 1 93 ? 16.206 -3.679 -14.107 1.00 97.12 93 AR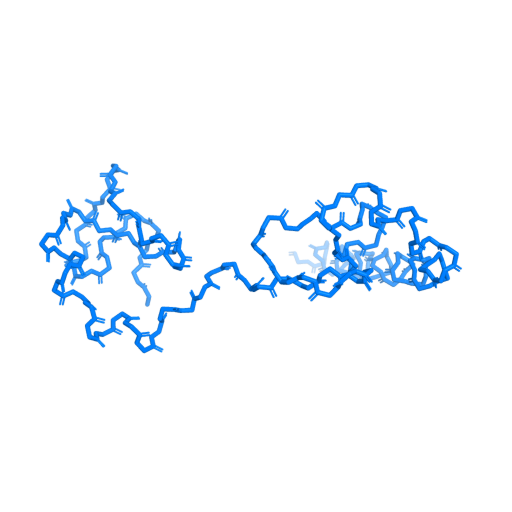G A O 1
ATOM 743 N N . GLU A 1 94 ? 17.454 -1.899 -13.512 1.00 96.81 94 GLU A N 1
ATOM 744 C CA . GLU A 1 94 ? 18.398 -2.626 -12.655 1.00 96.81 94 GLU A CA 1
ATOM 745 C C . GLU A 1 94 ? 17.673 -3.357 -11.518 1.00 96.81 94 GLU A C 1
ATOM 747 O O . GLU A 1 94 ? 17.883 -4.547 -11.288 1.00 96.81 94 GLU A O 1
ATOM 752 N N . ASP A 1 95 ? 16.741 -2.669 -10.858 1.00 96.69 95 ASP A N 1
ATOM 753 C CA . ASP A 1 95 ? 15.918 -3.246 -9.799 1.00 96.69 95 ASP A CA 1
ATOM 754 C C . ASP A 1 95 ? 15.044 -4.404 -10.301 1.00 96.69 95 ASP A C 1
ATOM 756 O O . ASP A 1 95 ? 14.845 -5.391 -9.590 1.00 96.69 95 ASP A O 1
ATOM 760 N N . LYS A 1 96 ? 14.511 -4.292 -11.524 1.00 96.00 96 LYS A N 1
ATOM 761 C CA . LYS A 1 96 ? 13.701 -5.345 -12.141 1.00 96.00 96 LYS A CA 1
ATOM 762 C C . LYS A 1 96 ? 14.546 -6.583 -12.451 1.00 96.00 96 LYS A C 1
ATOM 764 O O . LYS A 1 96 ? 14.141 -7.687 -12.098 1.00 96.00 96 LYS A O 1
ATOM 769 N N . GLU A 1 97 ? 15.718 -6.399 -13.054 1.00 95.62 97 GLU A N 1
ATOM 770 C CA . GLU A 1 97 ? 16.655 -7.489 -13.360 1.00 95.62 97 GLU A CA 1
ATOM 771 C C . GLU A 1 97 ? 17.113 -8.202 -12.070 1.00 95.62 97 GLU A C 1
ATOM 773 O O . GLU A 1 97 ? 17.125 -9.433 -12.002 1.00 95.62 97 GLU A O 1
ATOM 778 N N . ALA A 1 98 ? 17.396 -7.449 -11.000 1.00 93.69 98 ALA A N 1
ATOM 779 C CA . ALA A 1 98 ? 17.748 -8.012 -9.695 1.00 93.69 98 ALA A CA 1
ATOM 780 C C . ALA A 1 98 ? 16.602 -8.824 -9.061 1.00 93.69 98 ALA A C 1
ATOM 782 O O . ALA A 1 98 ? 16.834 -9.887 -8.471 1.00 93.69 98 ALA A O 1
ATOM 783 N N . LEU A 1 99 ? 15.359 -8.344 -9.183 1.00 91.50 99 LEU A N 1
ATOM 784 C CA . LEU A 1 99 ? 14.175 -9.050 -8.693 1.00 91.50 99 LEU A CA 1
ATOM 785 C C . LEU A 1 99 ? 13.955 -10.370 -9.446 1.00 91.50 99 LEU A C 1
ATOM 787 O O . LEU A 1 99 ? 13.702 -11.402 -8.819 1.00 91.50 99 LEU A O 1
ATOM 791 N N . GLU A 1 100 ? 14.083 -10.358 -10.772 1.00 92.31 100 GLU A N 1
ATOM 792 C CA . GLU A 1 100 ? 13.962 -11.553 -11.616 1.00 92.31 100 GLU A CA 1
ATOM 793 C C . GLU A 1 100 ? 15.042 -12.591 -11.278 1.00 92.31 100 GLU A C 1
ATOM 795 O O . GLU A 1 100 ? 14.713 -13.758 -11.049 1.00 92.31 100 GLU A O 1
ATOM 800 N N . ALA A 1 101 ? 16.303 -12.168 -11.140 1.00 91.88 101 ALA A N 1
ATOM 801 C CA . ALA A 1 101 ? 17.404 -13.052 -10.753 1.00 91.88 101 ALA A CA 1
ATOM 802 C C . ALA A 1 101 ? 17.175 -13.690 -9.371 1.00 91.88 101 ALA A C 1
ATOM 804 O O . ALA A 1 101 ? 17.335 -14.898 -9.195 1.00 91.88 101 ALA A O 1
ATOM 805 N N . THR A 1 102 ? 16.728 -12.897 -8.393 1.00 90.31 102 THR A N 1
ATOM 806 C CA . THR A 1 102 ? 16.412 -13.398 -7.046 1.00 90.31 102 THR A CA 1
ATOM 807 C C . THR A 1 102 ? 15.259 -14.403 -7.079 1.00 90.31 102 THR A C 1
ATOM 809 O O . THR A 1 102 ? 15.320 -15.447 -6.430 1.00 90.31 102 THR A O 1
ATOM 812 N N . THR A 1 103 ? 14.218 -14.122 -7.865 1.00 88.81 103 THR A N 1
ATOM 813 C CA . THR A 1 103 ? 13.046 -15.002 -7.998 1.00 88.81 103 THR A CA 1
ATOM 814 C C . THR A 1 103 ? 13.434 -16.349 -8.602 1.00 88.81 103 THR A C 1
ATOM 816 O O . THR A 1 103 ? 12.985 -17.390 -8.123 1.00 88.81 103 THR A O 1
ATOM 819 N N . GLN A 1 104 ? 14.314 -16.350 -9.606 1.00 88.81 104 GLN A N 1
ATOM 820 C CA . GLN A 1 104 ? 14.839 -17.580 -10.197 1.00 88.81 104 GLN A CA 1
ATOM 821 C C . GLN A 1 104 ? 15.617 -18.411 -9.170 1.00 88.81 104 GLN A C 1
ATOM 823 O O . GLN A 1 104 ? 15.351 -19.606 -9.041 1.00 88.81 104 GLN A O 1
ATOM 828 N N . LEU A 1 105 ? 16.500 -17.786 -8.383 1.00 87.44 105 LEU A N 1
ATOM 829 C CA . LEU A 1 105 ? 17.268 -18.472 -7.337 1.00 87.44 105 LEU A CA 1
ATOM 830 C C . LEU A 1 105 ? 16.374 -19.090 -6.254 1.00 87.44 105 LEU A C 1
ATOM 832 O O . LEU A 1 105 ? 16.558 -20.254 -5.900 1.00 87.44 105 LEU A O 1
ATOM 836 N N . ILE A 1 106 ? 15.383 -18.340 -5.760 1.00 87.56 106 ILE A N 1
ATOM 837 C CA . ILE A 1 106 ? 14.435 -18.839 -4.753 1.00 87.56 106 ILE A CA 1
ATOM 838 C C . ILE A 1 106 ? 13.607 -19.987 -5.331 1.00 87.56 106 ILE A C 1
ATOM 840 O O . ILE A 1 106 ? 13.456 -21.018 -4.681 1.00 87.56 106 ILE A O 1
ATOM 844 N N . SER A 1 107 ? 13.109 -19.846 -6.564 1.00 82.44 107 SER A N 1
ATOM 845 C CA . SER A 1 107 ? 12.340 -20.909 -7.214 1.00 82.44 107 SER A CA 1
ATOM 846 C C . SER A 1 107 ? 13.160 -22.195 -7.339 1.00 82.44 107 SER A C 1
ATOM 848 O O . SER A 1 107 ? 12.676 -23.258 -6.966 1.00 82.44 107 SER A O 1
ATOM 850 N N . ALA A 1 108 ? 14.429 -22.097 -7.742 1.00 78.56 108 ALA A N 1
ATOM 851 C CA . ALA A 1 108 ? 15.327 -23.240 -7.835 1.00 78.56 108 ALA A CA 1
ATOM 852 C C . ALA A 1 108 ? 15.563 -23.912 -6.471 1.00 78.56 108 ALA A C 1
ATOM 854 O O . ALA A 1 108 ? 15.618 -25.136 -6.403 1.00 78.56 108 ALA A O 1
ATOM 855 N N . GLN A 1 109 ? 15.649 -23.142 -5.381 1.00 74.31 109 GLN A N 1
ATOM 856 C CA . GLN A 1 109 ? 15.780 -23.678 -4.021 1.00 74.31 109 GLN A CA 1
ATOM 857 C C . GLN A 1 109 ? 14.493 -24.332 -3.495 1.00 74.31 109 GLN A C 1
ATOM 859 O O . GLN A 1 109 ? 14.576 -25.334 -2.792 1.00 74.31 109 GLN A O 1
ATOM 864 N N . CYS A 1 110 ? 13.312 -23.822 -3.854 1.00 70.06 110 CYS A N 1
ATOM 865 C CA . CYS A 1 110 ? 12.031 -24.401 -3.434 1.00 70.06 110 CYS A CA 1
ATOM 866 C C . CYS A 1 110 ? 11.690 -25.736 -4.117 1.00 70.06 110 CYS A C 1
ATOM 868 O O . CYS A 1 110 ? 10.898 -26.487 -3.566 1.00 70.06 110 CYS A O 1
ATOM 870 N N . TYR A 1 111 ? 12.265 -26.049 -5.284 1.00 62.41 111 TYR A N 1
ATOM 871 C CA . TYR A 1 111 ? 12.061 -27.338 -5.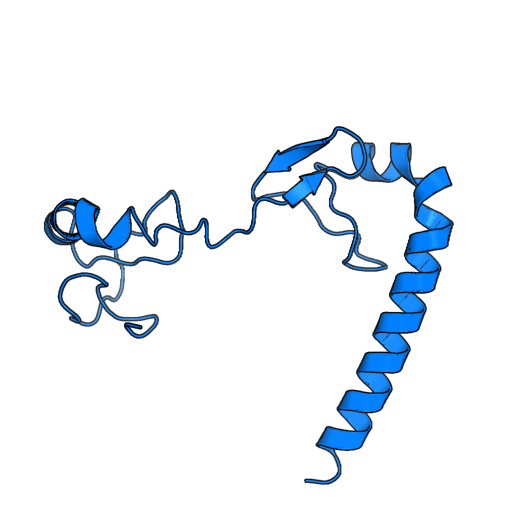969 1.00 62.41 111 TYR A CA 1
ATOM 872 C C . TYR A 1 111 ? 13.058 -28.436 -5.543 1.00 62.41 111 TYR A C 1
ATOM 874 O O . TYR A 1 111 ? 13.028 -29.532 -6.098 1.00 62.41 111 TYR A O 1
ATOM 882 N N . MET A 1 112 ? 13.951 -28.151 -4.588 1.00 58.56 112 MET A N 1
ATOM 883 C CA . MET A 1 112 ? 14.944 -29.100 -4.052 1.00 58.56 112 MET A CA 1
ATOM 884 C C . MET A 1 112 ? 14.624 -29.590 -2.623 1.00 58.56 112 MET A C 1
ATOM 886 O O . MET A 1 112 ? 15.478 -30.205 -1.985 1.00 58.56 112 MET A O 1
ATOM 890 N N . VAL A 1 113 ? 13.410 -29.326 -2.131 1.00 54.94 113 VAL A N 1
ATOM 891 C CA . VAL A 1 113 ? 12.825 -29.838 -0.873 1.00 54.94 113 VAL A CA 1
ATOM 892 C C . VAL A 1 113 ? 11.587 -30.662 -1.183 1.00 54.94 113 VAL A C 1
ATOM 894 O O . VAL A 1 113 ? 11.385 -31.670 -0.473 1.00 54.94 113 VAL A O 1
#